Protein AF-A0A8J9X8D6-F1 (afdb_monomer)

Mean predicted aligned error: 12.42 Å

Sequence (148 aa):
DEVRVVKSGKERALETFQKHIKNLRGAMKARDYYLIQTEFDELTKAMIKAKQYLAEGVPRPLVRILVDLEDYAVERLKDKEQFKKLSARQGRALNRMKLTYKKHNKAYEVVMHAYRKNPIVSDDDEKSEPESDSAASSGSSSSSSSSS

Secondary structure (DSSP, 8-state):
--------HHHHHHHHHHHHHHHHHHHHHHT-HHHHHHHHHHHHHHHHHTHHHHHH---HHHHHHHHHHHHHHHHHHH-HHHHHHS-HHHHHHHHHHHHHHHHHGGGGHHHHHHHHH-----S-------------------------

pLDDT: mean 76.78, std 18.5, range [33.38, 93.69]

Nearest PDB structures (foldseek):
  6ybw-assembly1_y  TM=8.996E-01  e=4.606E-04  Homo sapiens
  2o8p-assembly1_A-2  TM=3.945E-01  e=9.183E+00  Cryptosporidium parvum

Radius of gyration: 22.41 Å; Cα contacts (8 Å, |Δi|>4): 74; chains: 1; bounding box: 54×88×43 Å

Solvent-accessible surface area (backbone atoms only — not comparable to full-atom values): 9122 Å² total; per-residue (Å²): 133,86,79,79,74,81,69,48,77,58,55,55,47,50,54,51,49,54,52,37,52,53,50,37,55,51,23,58,75,70,66,36,40,47,57,34,41,53,41,48,56,52,45,51,52,52,47,63,75,39,40,76,54,43,72,79,52,69,58,65,72,58,47,50,51,54,52,53,50,49,54,51,47,53,56,51,65,66,38,58,70,63,46,69,73,43,53,74,68,36,48,51,26,49,58,48,43,54,55,51,44,63,61,57,44,65,82,41,44,70,61,44,52,51,40,72,73,58,71,81,76,69,101,76,78,82,88,85,80,87,84,79,86,84,80,85,82,86,83,85,82,88,82,86,89,79,91,134

Organism: Phaeodactylum tricornutum (NCBI:txid2850)

InterPro domains:
  IPR008905 Eukaryotic translation initiation factor 3 subunit C, N-terminal domain [PF05470] (1-146)
  IPR027516 Eukaryotic translation initiation factor 3 subunit C [PTHR13937] (1-144)

Foldseek 3Di:
DPDPPPQDPLRVLVVLLVVLLVQLVVCVVVVPLLSNLVSVVVNLVSCVVCVVSCVVPNDPSNLVSLVVLQVVLVVCVVPVVVLVVDDPSNNVSSVVSNVVSVVSCVVVVVVNVVCVVPVPDDDDDDDDDDDDDDDDDDDDDDDDDDDD

Structure (mmCIF, N/CA/C/O backbone):
data_AF-A0A8J9X8D6-F1
#
_entry.id   AF-A0A8J9X8D6-F1
#
loop_
_atom_site.group_PDB
_atom_site.id
_atom_site.type_symbol
_atom_site.label_atom_id
_atom_site.label_alt_id
_atom_site.label_comp_id
_atom_site.label_asym_id
_atom_site.label_entity_id
_atom_site.label_seq_id
_atom_site.pdbx_PDB_ins_code
_atom_site.Cartn_x
_atom_site.Cartn_y
_atom_site.Cartn_z
_atom_site.occupancy
_atom_site.B_iso_or_equiv
_atom_site.auth_seq_id
_atom_site.auth_comp_id
_atom_site.auth_asym_id
_atom_site.auth_atom_id
_atom_site.pdbx_PDB_model_num
ATOM 1 N N . ASP A 1 1 ? -19.909 28.594 8.928 1.00 33.38 1 ASP A N 1
ATOM 2 C CA . ASP A 1 1 ? -19.394 27.770 10.039 1.00 33.38 1 ASP A CA 1
ATOM 3 C C . ASP A 1 1 ? -19.065 26.369 9.542 1.00 33.38 1 ASP A C 1
ATOM 5 O O . ASP A 1 1 ? -19.965 25.646 9.135 1.00 33.38 1 ASP A O 1
ATOM 9 N N . GLU A 1 2 ? -17.783 25.995 9.498 1.00 42.03 2 GLU A N 1
ATOM 10 C CA . GLU A 1 2 ? -17.376 24.618 9.191 1.00 42.03 2 GLU A CA 1
ATOM 11 C C . GLU A 1 2 ? -17.575 23.755 10.439 1.00 42.03 2 GLU A C 1
ATOM 13 O O . GLU A 1 2 ? -16.835 23.851 11.421 1.00 42.03 2 GLU A O 1
ATOM 18 N N . VAL A 1 3 ? -18.612 22.918 10.412 1.00 45.34 3 VAL A N 1
ATOM 19 C CA . VAL A 1 3 ? -18.893 21.938 11.460 1.00 45.34 3 VAL A CA 1
ATOM 20 C C . VAL A 1 3 ? -17.703 20.989 11.533 1.00 45.34 3 VAL A C 1
ATOM 22 O O . VAL A 1 3 ? -17.480 20.164 10.648 1.00 45.34 3 VAL A O 1
ATOM 25 N N . ARG A 1 4 ? -16.905 21.125 12.593 1.00 46.19 4 ARG A N 1
ATOM 26 C CA . ARG A 1 4 ? -15.771 20.252 12.890 1.00 46.19 4 ARG A CA 1
ATOM 27 C C . ARG A 1 4 ? -16.319 18.868 13.224 1.00 46.19 4 ARG A C 1
ATOM 29 O O . ARG A 1 4 ? -16.531 18.550 14.389 1.00 46.19 4 ARG A O 1
ATOM 36 N N . VAL A 1 5 ? -16.584 18.054 12.202 1.00 45.94 5 VAL A N 1
ATOM 37 C CA . VAL A 1 5 ? -16.988 16.659 12.380 1.00 45.94 5 VAL A CA 1
ATOM 38 C C . VAL A 1 5 ? -15.850 15.975 13.126 1.00 45.94 5 VAL A C 1
ATOM 40 O O . VAL A 1 5 ? -14.745 15.798 12.603 1.00 45.94 5 VAL A O 1
ATOM 43 N N . VAL A 1 6 ? -16.086 15.664 14.399 1.00 51.53 6 VAL A N 1
ATOM 44 C CA . VAL A 1 6 ? -15.122 14.971 15.249 1.00 51.53 6 VAL A CA 1
ATOM 45 C C . VAL A 1 6 ? -15.092 13.519 14.785 1.00 51.53 6 VAL A C 1
ATOM 47 O O . VAL A 1 6 ? -15.743 12.655 15.358 1.00 51.53 6 VAL A O 1
ATOM 50 N N . LYS A 1 7 ? -14.350 13.260 13.703 1.00 61.56 7 LYS A N 1
ATOM 51 C CA . LYS A 1 7 ? -14.159 11.909 13.169 1.00 61.56 7 LYS A CA 1
ATOM 52 C C . LYS A 1 7 ? -13.607 11.013 14.265 1.00 61.56 7 LYS A C 1
ATOM 54 O O . LYS A 1 7 ? -12.625 11.393 14.922 1.00 61.56 7 LYS A O 1
ATOM 59 N N . SER A 1 8 ? -14.218 9.846 14.438 1.00 75.06 8 SER A N 1
ATOM 60 C CA . SER A 1 8 ? -13.791 8.855 15.427 1.00 75.06 8 SER A CA 1
ATOM 61 C C . SER A 1 8 ? -12.366 8.365 15.128 1.00 75.06 8 SER A C 1
ATOM 63 O O . SER A 1 8 ? -11.894 8.427 13.990 1.00 75.06 8 SER A O 1
ATOM 65 N N . GLY A 1 9 ? -11.646 7.871 16.142 1.00 78.50 9 GLY A N 1
ATOM 66 C CA . GLY A 1 9 ? -10.281 7.351 15.951 1.00 78.50 9 GLY A CA 1
ATOM 67 C C . GLY A 1 9 ? -10.206 6.240 14.894 1.00 78.50 9 GLY A C 1
ATOM 68 O O . GLY A 1 9 ? -9.254 6.190 14.115 1.00 78.50 9 GLY A O 1
ATOM 69 N N . LYS A 1 10 ? -11.263 5.422 14.808 1.00 79.94 10 LYS A N 1
ATOM 70 C CA . LYS A 1 10 ? -11.445 4.383 13.789 1.00 79.94 10 LYS A CA 1
ATOM 71 C C . LYS A 1 10 ? -11.567 4.981 12.390 1.00 79.94 10 LYS A C 1
ATOM 73 O O . LYS A 1 10 ? -10.825 4.593 11.498 1.00 79.94 10 LYS A O 1
ATOM 78 N N . GLU A 1 11 ? -12.437 5.967 12.204 1.00 85.12 11 GLU A N 1
ATOM 79 C CA . GLU A 1 11 ? -12.671 6.610 10.906 1.00 85.12 11 GLU A CA 1
ATOM 80 C C . GLU A 1 11 ? -11.415 7.313 10.369 1.00 85.12 11 GLU A C 1
ATOM 82 O O . GLU A 1 11 ? -11.035 7.120 9.215 1.00 85.12 11 GLU A O 1
ATOM 87 N N . ARG A 1 12 ? -10.673 8.019 11.233 1.00 85.69 12 ARG A N 1
ATOM 88 C CA . ARG A 1 12 ? -9.378 8.621 10.860 1.00 85.69 12 ARG A CA 1
ATOM 89 C C . ARG A 1 12 ? -8.345 7.571 10.441 1.00 85.69 12 ARG A C 1
ATOM 91 O O . ARG A 1 12 ? -7.570 7.803 9.509 1.00 85.69 12 ARG A O 1
ATOM 98 N N . ALA A 1 13 ? -8.315 6.421 11.118 1.00 87.12 13 ALA A N 1
ATOM 99 C CA . ALA A 1 13 ? -7.436 5.317 10.743 1.00 87.12 13 ALA A CA 1
ATOM 100 C C . ALA A 1 13 ? -7.827 4.732 9.377 1.00 87.12 13 ALA A C 1
ATOM 102 O O . ALA A 1 13 ? -6.953 4.521 8.537 1.00 87.12 13 ALA A O 1
ATOM 103 N N . LEU A 1 14 ? -9.127 4.550 9.118 1.00 86.75 14 LEU A N 1
ATOM 104 C CA . LEU A 1 14 ? -9.638 4.065 7.833 1.00 86.75 14 LEU A CA 1
ATOM 105 C C . LEU A 1 14 ? -9.289 5.007 6.675 1.00 86.75 14 LEU A C 1
ATOM 107 O O . LEU A 1 14 ? -8.786 4.541 5.654 1.00 86.75 14 LEU A O 1
ATOM 111 N N . GLU A 1 15 ? -9.477 6.318 6.839 1.00 90.19 15 GLU A N 1
ATOM 112 C CA . GLU A 1 15 ? -9.083 7.315 5.832 1.00 90.19 15 GLU A CA 1
ATOM 113 C C . GLU A 1 15 ? -7.579 7.264 5.543 1.00 90.19 15 GLU A C 1
ATOM 115 O O . GLU A 1 15 ? -7.150 7.312 4.387 1.00 90.19 15 GLU A O 1
ATOM 120 N N . THR A 1 16 ? -6.770 7.102 6.593 1.00 90.62 16 THR A N 1
ATOM 121 C CA . THR A 1 16 ? -5.315 6.960 6.467 1.00 90.62 16 THR A CA 1
ATOM 122 C C . THR A 1 16 ? -4.956 5.706 5.670 1.00 90.62 16 THR A C 1
ATOM 124 O O . THR A 1 16 ? -4.152 5.773 4.741 1.00 90.62 16 THR A O 1
ATOM 127 N N . PHE A 1 17 ? -5.590 4.567 5.965 1.00 90.44 17 PHE A N 1
ATOM 128 C CA . PHE A 1 17 ? -5.384 3.333 5.206 1.00 90.44 17 PHE A CA 1
ATOM 129 C C . PHE A 1 17 ? -5.776 3.492 3.740 1.00 90.44 17 PHE A C 1
ATOM 131 O O . PHE A 1 17 ? -4.999 3.134 2.860 1.00 90.44 17 PHE A O 1
ATOM 138 N N . GLN A 1 18 ? -6.944 4.072 3.460 1.00 90.50 18 GLN A N 1
ATOM 139 C CA . GLN A 1 18 ? -7.404 4.304 2.092 1.00 90.50 18 GLN A CA 1
ATOM 140 C C . GLN A 1 18 ? -6.451 5.209 1.307 1.00 90.50 18 GLN A C 1
ATOM 142 O O . GLN A 1 18 ? -6.192 4.946 0.131 1.00 90.50 18 GLN A O 1
ATOM 147 N N . LYS A 1 19 ? -5.893 6.244 1.945 1.00 93.69 19 LYS A N 1
ATOM 148 C CA . LYS A 1 19 ? -4.887 7.116 1.331 1.00 93.69 19 LYS A CA 1
ATOM 149 C C . LYS A 1 19 ? -3.650 6.323 0.903 1.00 93.69 19 LYS A C 1
ATOM 151 O O . LYS A 1 19 ? -3.269 6.386 -0.264 1.00 93.69 19 LYS A O 1
ATOM 156 N N . HIS A 1 20 ? -3.075 5.527 1.803 1.00 93.12 20 HIS A N 1
ATOM 157 C CA . HIS A 1 20 ? -1.916 4.693 1.471 1.00 93.12 20 HIS A CA 1
ATOM 158 C C . HIS A 1 20 ? -2.245 3.637 0.409 1.00 93.12 20 HIS A C 1
ATOM 160 O O . HIS A 1 20 ? -1.449 3.418 -0.496 1.00 93.12 20 HIS A O 1
ATOM 166 N N . ILE A 1 21 ? -3.435 3.024 0.446 1.00 91.75 21 ILE A N 1
ATOM 167 C CA . ILE A 1 21 ? -3.885 2.073 -0.586 1.00 91.75 21 ILE A CA 1
ATOM 168 C C . ILE A 1 21 ? -3.924 2.742 -1.968 1.00 91.75 21 ILE A C 1
ATOM 170 O O . ILE A 1 21 ? -3.456 2.161 -2.949 1.00 91.75 21 ILE A O 1
ATOM 174 N N . LYS A 1 22 ? -4.448 3.971 -2.065 1.00 92.75 22 LYS A N 1
ATOM 175 C CA . LYS A 1 22 ? -4.467 4.739 -3.321 1.00 92.75 22 LYS A CA 1
ATOM 176 C C . LYS A 1 22 ? -3.048 5.037 -3.815 1.00 92.75 22 LYS A C 1
ATOM 178 O O . LYS A 1 22 ? -2.761 4.795 -4.989 1.00 92.75 22 LYS A O 1
ATOM 183 N N . ASN A 1 23 ? -2.159 5.481 -2.926 1.00 92.88 23 ASN A N 1
ATOM 184 C CA . ASN A 1 23 ? -0.757 5.746 -3.260 1.00 92.88 23 ASN A CA 1
ATOM 185 C C . ASN A 1 23 ? -0.035 4.475 -3.730 1.00 92.88 23 ASN A C 1
ATOM 187 O O . ASN A 1 23 ? 0.637 4.497 -4.760 1.00 92.88 23 ASN A O 1
ATOM 191 N N . LEU A 1 24 ? -0.242 3.349 -3.041 1.00 93.19 24 LEU A N 1
ATOM 192 C CA . LEU A 1 24 ? 0.292 2.038 -3.415 1.00 93.19 24 LEU A CA 1
ATOM 193 C C . LEU A 1 24 ? -0.176 1.618 -4.810 1.00 93.19 24 LEU A C 1
ATOM 195 O O . LEU A 1 24 ? 0.652 1.256 -5.642 1.00 93.19 24 LEU A O 1
ATOM 199 N N . ARG A 1 25 ? -1.479 1.727 -5.109 1.00 91.00 25 ARG A N 1
ATOM 200 C CA . ARG A 1 25 ? -2.018 1.426 -6.448 1.00 91.00 25 ARG A CA 1
ATOM 201 C C . ARG A 1 25 ? -1.386 2.313 -7.528 1.00 91.00 25 ARG A C 1
ATOM 203 O O . ARG A 1 25 ? -1.079 1.823 -8.614 1.00 91.00 25 ARG A O 1
ATOM 210 N N . GLY A 1 26 ? -1.162 3.597 -7.242 1.00 92.69 26 GLY A N 1
ATOM 211 C CA . GLY A 1 26 ? -0.443 4.510 -8.137 1.00 92.69 26 GLY A CA 1
ATOM 212 C C . GLY A 1 26 ? 1.010 4.080 -8.371 1.00 92.69 26 GLY A C 1
ATOM 213 O O . GLY A 1 26 ? 1.447 3.960 -9.515 1.00 92.69 26 GLY A O 1
ATOM 214 N N . ALA A 1 27 ? 1.732 3.761 -7.297 1.00 92.19 27 ALA A N 1
ATOM 215 C CA . ALA A 1 27 ? 3.121 3.313 -7.347 1.00 92.19 27 ALA A CA 1
ATOM 216 C C . ALA A 1 27 ? 3.282 1.963 -8.076 1.00 92.19 27 ALA A C 1
ATOM 218 O O . ALA A 1 27 ? 4.243 1.776 -8.824 1.00 92.19 27 ALA A O 1
ATOM 219 N N . MET A 1 28 ? 2.311 1.050 -7.937 1.00 90.19 28 MET A N 1
ATOM 220 C CA . MET A 1 28 ? 2.246 -0.203 -8.701 1.00 90.19 28 MET A CA 1
ATOM 221 C C . MET A 1 28 ? 2.110 0.056 -10.203 1.00 90.19 28 MET A C 1
ATOM 223 O O . MET A 1 28 ? 2.860 -0.528 -10.985 1.00 90.19 28 MET A O 1
ATOM 227 N N . LYS A 1 29 ? 1.221 0.972 -10.616 1.00 90.31 29 LYS A N 1
ATOM 228 C CA . LYS A 1 29 ? 1.068 1.361 -12.031 1.00 90.31 29 LYS A CA 1
ATOM 229 C C . LYS A 1 29 ? 2.347 1.984 -12.595 1.00 90.31 29 LYS A C 1
ATOM 231 O O . LYS A 1 29 ? 2.750 1.644 -13.703 1.00 90.31 29 LYS A O 1
ATOM 236 N N . ALA A 1 30 ? 3.008 2.841 -11.817 1.00 91.06 30 ALA A N 1
ATOM 237 C CA . ALA A 1 30 ? 4.278 3.467 -12.189 1.00 91.06 30 ALA A CA 1
ATOM 238 C C . ALA A 1 30 ? 5.484 2.507 -12.144 1.00 91.06 30 ALA A C 1
ATOM 240 O O . ALA A 1 30 ? 6.571 2.868 -12.589 1.00 91.06 30 ALA A O 1
ATOM 241 N N . ARG A 1 31 ? 5.313 1.290 -11.604 1.00 87.12 31 ARG A N 1
ATOM 242 C CA . ARG A 1 31 ? 6.392 0.327 -11.319 1.00 87.12 31 ARG A CA 1
ATOM 243 C C . ARG A 1 31 ? 7.509 0.912 -10.447 1.00 87.12 31 ARG A C 1
ATOM 245 O O . ARG A 1 31 ? 8.671 0.527 -10.577 1.00 87.12 31 ARG A O 1
ATOM 252 N N . ASP A 1 32 ? 7.166 1.819 -9.534 1.00 90.50 32 ASP A N 1
ATOM 253 C CA . ASP A 1 32 ? 8.130 2.377 -8.590 1.00 90.50 32 ASP A CA 1
ATOM 254 C C . ASP A 1 32 ? 8.181 1.551 -7.303 1.00 90.50 32 ASP A C 1
ATOM 256 O O . ASP A 1 32 ? 7.505 1.827 -6.314 1.00 90.50 32 ASP A O 1
ATOM 260 N N . TYR A 1 33 ? 9.030 0.527 -7.308 1.00 89.62 33 TYR A N 1
ATOM 261 C CA . TYR A 1 33 ? 9.201 -0.372 -6.166 1.00 89.62 33 TYR A CA 1
ATOM 262 C C . TYR A 1 33 ? 9.716 0.322 -4.908 1.00 89.62 33 TYR A C 1
ATOM 264 O O . TYR A 1 33 ? 9.424 -0.129 -3.803 1.00 89.62 33 TYR A O 1
ATOM 272 N N . TYR A 1 34 ? 10.477 1.411 -5.053 1.00 90.94 34 TYR A N 1
ATOM 273 C CA . TYR A 1 34 ? 10.927 2.161 -3.889 1.00 90.94 34 TYR A CA 1
ATOM 274 C C . TYR A 1 34 ? 9.735 2.836 -3.214 1.00 90.94 34 TYR A C 1
ATOM 276 O O . TYR A 1 34 ? 9.573 2.696 -2.004 1.00 90.94 34 TYR A O 1
ATOM 284 N N . LEU A 1 35 ? 8.886 3.503 -4.001 1.00 92.00 35 LEU A N 1
ATOM 285 C CA . LEU A 1 35 ? 7.702 4.179 -3.481 1.00 92.00 35 LEU A CA 1
ATOM 286 C C . LEU A 1 35 ? 6.690 3.187 -2.891 1.00 92.00 35 LEU A C 1
ATOM 288 O O . LEU A 1 35 ? 6.147 3.434 -1.816 1.00 92.00 35 LEU A O 1
ATOM 292 N N . ILE A 1 36 ? 6.489 2.030 -3.538 1.00 92.69 36 ILE A N 1
ATOM 293 C CA . ILE A 1 36 ? 5.645 0.957 -2.986 1.00 92.69 36 ILE A CA 1
ATOM 294 C C . ILE A 1 36 ? 6.165 0.537 -1.607 1.00 92.69 36 ILE A C 1
ATOM 296 O O . ILE A 1 36 ? 5.392 0.401 -0.660 1.00 92.69 36 ILE A O 1
ATOM 300 N N . GLN A 1 37 ? 7.478 0.346 -1.472 1.00 91.00 37 GLN A N 1
ATOM 301 C CA . GLN A 1 37 ? 8.073 -0.059 -0.206 1.00 91.00 37 GLN A CA 1
ATOM 302 C C . GLN A 1 37 ? 7.920 1.021 0.878 1.00 91.00 37 GLN A C 1
ATOM 304 O O . GLN A 1 37 ? 7.610 0.687 2.019 1.00 91.00 37 GLN A O 1
ATOM 309 N N . THR A 1 38 ? 8.127 2.300 0.551 1.00 92.56 38 THR A N 1
ATOM 310 C CA . THR A 1 38 ? 7.984 3.392 1.529 1.00 92.56 38 THR A CA 1
ATOM 311 C C . THR A 1 38 ? 6.541 3.567 1.983 1.00 92.56 38 THR A C 1
ATOM 313 O O . THR A 1 38 ? 6.293 3.632 3.184 1.00 92.56 38 THR A O 1
ATOM 316 N N . GLU A 1 39 ? 5.587 3.560 1.050 1.00 93.44 39 GLU A N 1
ATOM 317 C CA . GLU A 1 39 ? 4.156 3.650 1.365 1.00 93.44 39 GLU A CA 1
ATOM 318 C C . GLU A 1 39 ? 3.691 2.449 2.192 1.00 93.44 39 GLU A C 1
ATOM 320 O O . GLU A 1 39 ? 2.896 2.592 3.118 1.00 93.44 39 GLU A O 1
ATOM 325 N N . PHE A 1 40 ? 4.229 1.259 1.920 1.00 91.88 40 PHE A N 1
ATOM 326 C CA . PHE A 1 40 ? 3.935 0.081 2.725 1.00 91.88 40 PHE A CA 1
ATOM 327 C C . PHE A 1 40 ? 4.501 0.175 4.148 1.00 91.88 40 PHE A C 1
ATOM 329 O O . PHE A 1 40 ? 3.828 -0.217 5.103 1.00 91.88 40 PHE A O 1
ATOM 336 N N . ASP A 1 41 ? 5.721 0.693 4.315 1.00 92.00 41 ASP A N 1
ATOM 337 C CA . ASP A 1 41 ? 6.320 0.904 5.637 1.00 92.00 41 ASP A CA 1
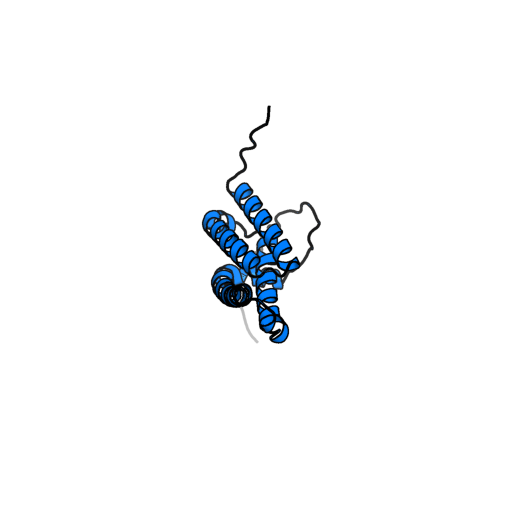ATOM 338 C C . ASP A 1 41 ? 5.481 1.916 6.456 1.00 92.00 41 ASP A C 1
ATOM 340 O O . ASP A 1 41 ? 5.297 1.741 7.665 1.00 92.00 41 ASP A O 1
ATOM 344 N N . GLU A 1 42 ? 4.922 2.949 5.815 1.00 93.25 42 GLU A N 1
ATOM 345 C CA . GLU A 1 42 ? 3.993 3.901 6.443 1.00 93.25 42 GLU A CA 1
ATOM 346 C C . GLU A 1 42 ? 2.637 3.274 6.778 1.00 93.25 42 GLU A C 1
ATOM 348 O O . GLU A 1 42 ? 2.175 3.394 7.919 1.00 93.25 42 GLU A O 1
ATOM 353 N N . LEU A 1 43 ? 2.047 2.529 5.839 1.00 91.75 43 LEU A N 1
ATOM 354 C CA . LEU A 1 43 ? 0.808 1.784 6.053 1.00 91.75 43 LEU A CA 1
ATOM 355 C C . LEU A 1 43 ? 0.945 0.821 7.236 1.00 91.75 43 LEU A C 1
ATOM 357 O O . LEU A 1 43 ? 0.095 0.801 8.123 1.00 91.75 43 LEU A O 1
ATOM 361 N N . THR A 1 44 ? 2.051 0.081 7.306 1.00 90.00 44 THR A N 1
ATOM 362 C CA . THR A 1 44 ? 2.337 -0.860 8.396 1.00 90.00 44 THR A CA 1
ATOM 363 C C . THR A 1 44 ? 2.403 -0.145 9.747 1.00 90.00 44 THR A C 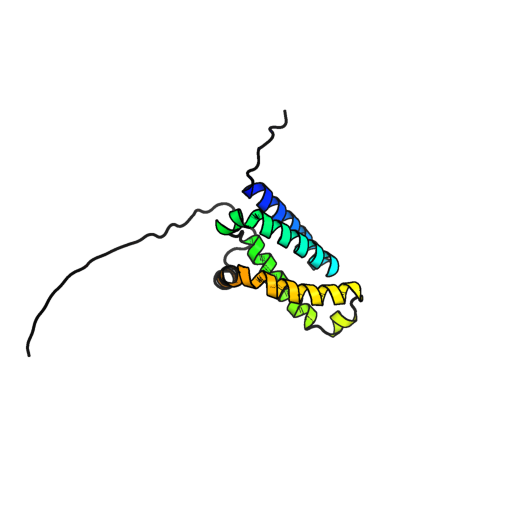1
ATOM 365 O O . THR A 1 44 ? 1.826 -0.608 10.732 1.00 90.00 44 THR A O 1
ATOM 368 N N . LYS A 1 45 ? 3.052 1.025 9.817 1.00 91.25 45 LYS A N 1
ATOM 369 C CA . LYS A 1 45 ? 3.084 1.843 11.043 1.00 91.25 45 LYS A CA 1
ATOM 370 C C . LYS A 1 45 ? 1.690 2.324 11.438 1.00 91.25 45 LYS A C 1
ATOM 372 O O . LYS A 1 45 ? 1.358 2.296 12.624 1.00 91.25 45 LYS A O 1
ATOM 377 N N . ALA A 1 46 ? 0.881 2.761 10.474 1.00 90.69 46 ALA A N 1
ATOM 378 C CA . ALA A 1 46 ? -0.501 3.156 10.724 1.00 90.69 46 ALA A CA 1
ATOM 379 C C . ALA A 1 46 ? -1.325 1.969 11.251 1.00 90.69 46 ALA A C 1
ATOM 381 O O . ALA A 1 46 ? -2.055 2.122 12.227 1.00 90.69 46 ALA A O 1
ATOM 382 N N . MET A 1 47 ? -1.148 0.775 10.676 1.00 89.19 47 MET A N 1
ATOM 383 C CA . MET A 1 47 ? -1.828 -0.450 11.108 1.00 89.19 47 MET A CA 1
ATOM 384 C C . MET A 1 47 ? -1.453 -0.839 12.538 1.00 89.19 47 MET A C 1
ATOM 386 O O . MET A 1 47 ? -2.330 -1.166 13.330 1.00 89.19 47 MET A O 1
ATOM 390 N N . ILE A 1 48 ? -0.173 -0.737 12.910 1.00 89.62 48 ILE A N 1
ATOM 391 C CA . ILE A 1 48 ? 0.280 -1.007 14.283 1.00 89.62 48 ILE A CA 1
ATOM 392 C C . ILE A 1 48 ? -0.361 -0.025 15.273 1.00 89.62 48 ILE A C 1
ATOM 394 O O . ILE A 1 48 ? -0.839 -0.444 16.326 1.00 89.62 48 ILE A O 1
ATOM 398 N N . LYS A 1 49 ? -0.421 1.270 14.936 1.00 89.19 49 LYS A N 1
ATOM 399 C CA . LYS A 1 49 ? -1.069 2.289 15.783 1.00 89.19 49 LYS A CA 1
ATOM 400 C C . LYS A 1 49 ? -2.573 2.058 15.927 1.00 89.19 49 LYS A C 1
ATOM 402 O O . LYS A 1 49 ? -3.132 2.267 16.996 1.00 89.19 49 LYS A O 1
ATOM 407 N N . ALA A 1 50 ? -3.219 1.612 14.857 1.00 88.19 50 ALA A N 1
ATOM 408 C CA . ALA A 1 50 ? -4.648 1.336 14.805 1.00 88.19 50 ALA A CA 1
ATOM 409 C C . ALA A 1 50 ? -4.987 -0.140 15.085 1.00 88.19 50 ALA A C 1
ATOM 411 O O . ALA A 1 50 ? -6.096 -0.578 14.786 1.00 88.19 50 ALA A O 1
ATOM 412 N N . LYS A 1 51 ? -4.067 -0.909 15.688 1.00 86.19 51 LYS A N 1
ATOM 413 C CA . LYS A 1 51 ? -4.242 -2.346 15.951 1.00 86.19 51 LYS A CA 1
ATOM 414 C C . LYS A 1 51 ? -5.505 -2.648 16.760 1.00 86.19 51 LYS A C 1
ATOM 416 O O . LYS A 1 51 ? -6.177 -3.629 16.467 1.00 86.19 51 LYS A O 1
ATOM 421 N N . GLN A 1 52 ? -5.848 -1.792 17.725 1.00 85.94 52 GLN A N 1
ATOM 422 C CA . GLN A 1 52 ? -7.088 -1.910 18.503 1.00 85.94 52 GLN A CA 1
ATOM 423 C C . GLN A 1 52 ? -8.340 -1.897 17.611 1.00 85.94 52 GLN A C 1
ATOM 425 O O . GLN A 1 52 ? -9.228 -2.718 17.784 1.00 85.94 52 GLN A O 1
ATOM 430 N N . TYR A 1 53 ? -8.358 -1.044 16.584 1.00 84.81 53 TYR A N 1
ATOM 431 C CA . TYR A 1 53 ? -9.475 -0.938 15.647 1.00 84.81 53 TYR A CA 1
ATOM 432 C C . TYR A 1 53 ? -9.470 -2.069 14.613 1.00 84.81 53 TYR A C 1
ATOM 434 O O . TYR A 1 53 ? -10.527 -2.508 14.176 1.00 84.81 53 TYR A O 1
ATOM 442 N N . LEU A 1 54 ? -8.286 -2.560 14.232 1.00 82.56 54 LEU A N 1
ATOM 443 C CA . LEU A 1 54 ? -8.145 -3.721 13.348 1.00 82.56 54 LEU A CA 1
ATOM 444 C C . LEU A 1 54 ? -8.567 -5.031 14.028 1.00 82.56 54 LEU A C 1
ATOM 446 O O . LEU A 1 54 ? -8.992 -5.950 13.336 1.00 82.56 54 LEU A O 1
ATOM 450 N N . ALA A 1 55 ? -8.465 -5.114 15.359 1.00 80.50 55 ALA A N 1
ATOM 451 C CA . ALA A 1 55 ? -8.924 -6.267 16.130 1.00 80.50 55 ALA A CA 1
ATOM 452 C C . ALA A 1 55 ? -10.457 -6.396 16.139 1.00 80.50 55 ALA A C 1
ATOM 454 O O . ALA A 1 55 ? -10.966 -7.511 16.151 1.00 80.50 55 ALA A O 1
ATOM 455 N N . GLU A 1 56 ? -11.185 -5.276 16.078 1.00 81.31 56 GLU A N 1
ATOM 456 C CA . GLU A 1 56 ? -12.646 -5.269 15.897 1.00 81.31 56 GLU A CA 1
ATOM 457 C C . GLU A 1 56 ? -13.063 -5.699 14.482 1.00 81.31 56 GLU A C 1
ATOM 459 O O . GLU A 1 56 ? -14.179 -6.165 14.272 1.00 81.31 56 GLU A O 1
ATOM 464 N N . GLY A 1 57 ? -12.184 -5.508 13.496 1.00 78.94 57 GLY A N 1
ATOM 465 C CA . GLY A 1 57 ? -12.436 -5.879 12.110 1.00 78.94 57 GLY A CA 1
ATOM 466 C C . GLY A 1 57 ? -11.418 -5.262 11.158 1.00 78.94 57 GLY A C 1
ATOM 467 O O . GLY A 1 57 ? -11.247 -4.043 11.100 1.00 78.94 57 GLY A O 1
ATOM 468 N N . VAL A 1 58 ? -10.755 -6.108 10.369 1.00 81.31 58 VAL A N 1
ATOM 469 C CA . VAL A 1 58 ? -9.799 -5.657 9.353 1.00 81.31 58 VAL A CA 1
ATOM 470 C C . VAL A 1 58 ? -10.564 -5.231 8.094 1.00 81.31 58 VAL A C 1
ATOM 472 O O . VAL A 1 58 ? -11.294 -6.045 7.525 1.00 81.31 58 VAL A O 1
ATOM 475 N N . PRO A 1 59 ? -10.392 -3.990 7.604 1.00 83.94 59 PRO A N 1
ATOM 476 C CA . PRO A 1 59 ? -11.074 -3.533 6.399 1.00 83.94 59 PRO A CA 1
ATOM 477 C C . PRO A 1 59 ? -10.721 -4.397 5.187 1.00 83.94 59 PRO A C 1
ATOM 479 O O . PRO A 1 59 ? -9.548 -4.581 4.864 1.00 83.94 59 PRO A O 1
ATOM 482 N N . ARG A 1 60 ? -11.731 -4.857 4.445 1.00 82.19 60 ARG A N 1
ATOM 483 C CA . ARG A 1 60 ? -11.551 -5.639 3.208 1.00 82.19 60 ARG A CA 1
ATOM 484 C C . ARG A 1 60 ? -10.572 -5.019 2.192 1.00 82.19 60 ARG A C 1
ATOM 486 O O . ARG A 1 60 ? -9.720 -5.764 1.707 1.00 82.19 60 ARG A O 1
ATOM 493 N N . PRO A 1 61 ? -10.595 -3.701 1.882 1.00 84.12 61 PRO A N 1
ATOM 494 C CA . PRO A 1 61 ? -9.643 -3.128 0.921 1.00 84.12 61 PRO A CA 1
ATOM 495 C C . PRO A 1 61 ? -8.186 -3.202 1.399 1.00 84.12 61 PRO A C 1
ATOM 497 O O . PRO A 1 61 ? -7.276 -3.265 0.574 1.00 84.12 61 PRO A O 1
ATOM 500 N N . LEU A 1 62 ? -7.962 -3.245 2.717 1.00 86.81 62 LEU A N 1
ATOM 501 C CA . LEU A 1 62 ? -6.644 -3.469 3.303 1.00 86.81 62 LEU A CA 1
ATOM 502 C C . LEU A 1 62 ? -6.179 -4.906 3.037 1.00 86.81 62 LEU A C 1
ATOM 504 O O . LEU A 1 62 ? -5.080 -5.120 2.544 1.00 86.81 62 LEU A O 1
ATOM 508 N N . VAL A 1 63 ? -7.034 -5.895 3.309 1.00 87.88 63 VAL A N 1
ATOM 509 C CA . VAL A 1 63 ? -6.714 -7.311 3.063 1.00 87.88 63 VAL A CA 1
ATOM 510 C C . VAL A 1 63 ? -6.415 -7.546 1.583 1.00 87.88 63 VAL A C 1
ATOM 512 O O . VAL A 1 63 ? -5.429 -8.200 1.255 1.00 87.88 63 VAL A O 1
ATOM 515 N N . ARG A 1 64 ? -7.209 -6.940 0.693 1.00 87.00 64 ARG A N 1
ATOM 516 C CA . ARG A 1 64 ? -7.001 -7.010 -0.755 1.00 87.00 64 ARG A CA 1
ATOM 517 C C . ARG A 1 64 ? -5.625 -6.486 -1.166 1.00 87.00 64 ARG A C 1
ATOM 519 O O . ARG A 1 64 ? -4.889 -7.213 -1.822 1.00 87.00 64 ARG A O 1
ATOM 526 N N . ILE A 1 65 ? -5.239 -5.276 -0.738 1.00 89.44 65 ILE A N 1
ATOM 527 C CA . ILE A 1 65 ? -3.927 -4.724 -1.119 1.00 89.44 65 ILE A CA 1
ATOM 528 C C . ILE A 1 65 ? -2.768 -5.563 -0.562 1.00 89.44 65 ILE A C 1
ATOM 530 O O . ILE A 1 65 ? -1.732 -5.664 -1.209 1.00 89.44 65 ILE A O 1
ATOM 534 N N . LEU A 1 66 ? -2.927 -6.183 0.615 1.00 88.69 66 LEU A N 1
ATOM 535 C CA . LEU A 1 66 ? -1.894 -7.038 1.207 1.00 88.69 66 LEU A CA 1
ATOM 536 C C . LEU A 1 66 ? -1.647 -8.296 0.365 1.00 88.69 66 LEU A C 1
ATOM 538 O O . LEU A 1 66 ? -0.490 -8.659 0.155 1.00 88.69 66 LEU A O 1
ATOM 542 N N . VAL A 1 67 ? -2.717 -8.928 -0.128 1.00 88.50 67 VAL A N 1
ATOM 543 C CA . VAL A 1 67 ? -2.628 -10.085 -1.033 1.00 88.50 67 VAL A CA 1
ATOM 544 C C . VAL A 1 67 ? -2.036 -9.658 -2.379 1.00 88.50 67 VAL A C 1
ATOM 546 O O . VAL A 1 67 ? -1.051 -10.245 -2.823 1.00 88.50 67 VAL A O 1
ATOM 549 N N . ASP A 1 68 ? -2.568 -8.588 -2.979 1.00 88.38 68 ASP A N 1
ATOM 550 C CA . ASP A 1 68 ? -2.124 -8.087 -4.285 1.00 88.38 68 ASP A CA 1
ATOM 551 C C . ASP A 1 68 ? -0.627 -7.722 -4.279 1.00 88.38 68 ASP A C 1
ATOM 553 O O . ASP A 1 68 ? 0.097 -8.020 -5.228 1.00 88.38 68 ASP A O 1
ATOM 557 N N . LEU A 1 69 ? -0.132 -7.091 -3.207 1.00 89.00 69 LEU A N 1
ATOM 558 C CA . LEU A 1 69 ? 1.281 -6.723 -3.072 1.00 89.00 69 LEU A CA 1
ATOM 559 C C . LEU A 1 69 ? 2.201 -7.934 -2.892 1.00 89.00 69 LEU A C 1
ATOM 561 O O . LEU A 1 69 ? 3.317 -7.927 -3.419 1.00 89.00 69 LEU A O 1
ATOM 565 N N . GLU A 1 70 ? 1.762 -8.950 -2.146 1.00 87.94 70 GLU A N 1
ATOM 566 C CA . GLU A 1 70 ? 2.532 -10.180 -1.954 1.00 87.94 70 GLU A CA 1
ATOM 567 C C . GLU A 1 70 ? 2.723 -10.913 -3.281 1.00 87.94 70 GLU A C 1
ATOM 569 O O . GLU A 1 70 ? 3.862 -11.205 -3.667 1.00 87.94 70 GLU A O 1
ATOM 574 N N . ASP A 1 71 ? 1.629 -11.130 -4.008 1.00 88.25 71 ASP A N 1
ATOM 575 C CA . ASP A 1 71 ? 1.656 -11.818 -5.294 1.00 88.25 71 ASP A CA 1
ATOM 576 C C . ASP A 1 71 ? 2.443 -10.989 -6.328 1.00 88.25 71 ASP A C 1
ATOM 578 O O . ASP A 1 71 ? 3.356 -11.513 -6.976 1.00 88.25 71 ASP A O 1
ATOM 582 N N . TYR A 1 72 ? 2.231 -9.666 -6.379 1.00 88.75 72 TYR A N 1
ATOM 583 C CA . TYR A 1 72 ? 2.979 -8.766 -7.263 1.00 88.75 72 TYR A CA 1
ATOM 584 C C . TYR A 1 72 ? 4.493 -8.798 -7.005 1.00 88.75 72 TYR A C 1
ATOM 586 O O . TYR A 1 72 ? 5.284 -8.892 -7.946 1.00 88.75 72 TYR A O 1
ATOM 594 N N . ALA A 1 73 ? 4.937 -8.742 -5.745 1.00 88.31 73 ALA A N 1
ATOM 595 C CA . ALA A 1 73 ? 6.364 -8.785 -5.425 1.00 88.31 73 ALA A CA 1
ATOM 596 C C . ALA A 1 73 ? 7.000 -10.128 -5.820 1.00 88.31 73 ALA A C 1
ATOM 598 O O . ALA A 1 73 ? 8.126 -10.158 -6.325 1.00 88.31 73 ALA A O 1
ATOM 599 N N . VAL A 1 74 ? 6.287 -11.240 -5.614 1.00 88.25 74 VAL A N 1
ATOM 600 C CA . VAL A 1 74 ? 6.758 -12.581 -5.982 1.00 88.25 74 VAL A CA 1
ATOM 601 C C . VAL A 1 74 ? 6.852 -12.737 -7.498 1.00 88.25 74 VAL A C 1
ATOM 603 O O . VAL A 1 74 ? 7.872 -13.222 -7.988 1.00 88.25 74 VAL A O 1
ATOM 606 N N . GLU A 1 75 ? 5.840 -12.306 -8.249 1.00 89.44 75 GLU A N 1
ATOM 607 C CA . GLU A 1 75 ? 5.853 -12.323 -9.716 1.00 89.44 75 GLU A CA 1
ATOM 608 C C . GLU A 1 75 ? 7.006 -11.496 -10.287 1.00 89.44 75 GLU A C 1
ATOM 610 O O . GLU A 1 75 ? 7.762 -11.977 -11.132 1.00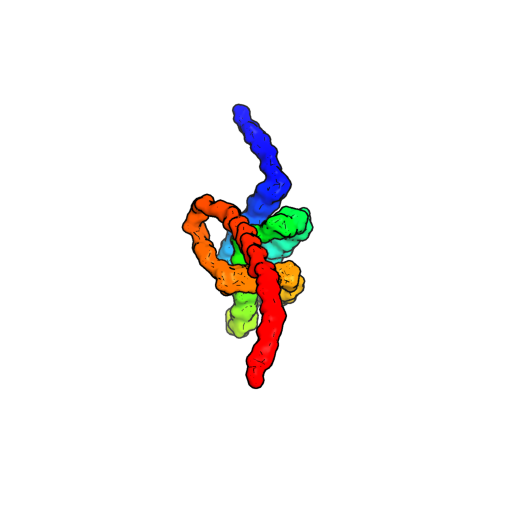 89.44 75 GLU A O 1
ATOM 615 N N . ARG A 1 76 ? 7.209 -10.275 -9.779 1.00 87.50 76 ARG A N 1
ATOM 616 C CA . ARG A 1 76 ? 8.279 -9.390 -10.265 1.00 87.50 76 ARG A CA 1
ATOM 617 C C . ARG A 1 76 ? 9.674 -9.909 -9.936 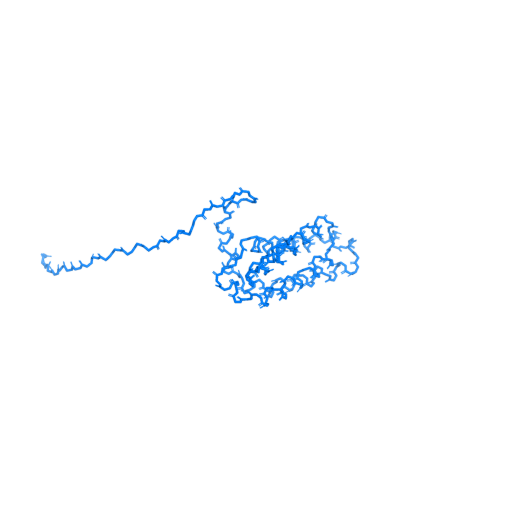1.00 87.50 76 ARG A C 1
ATOM 619 O O . ARG A 1 76 ? 10.597 -9.678 -10.707 1.00 87.50 76 ARG A O 1
ATOM 626 N N . LEU A 1 77 ? 9.838 -10.635 -8.830 1.00 86.12 77 LEU A N 1
ATOM 627 C CA . LEU A 1 77 ? 11.104 -11.295 -8.494 1.00 86.12 77 LEU A CA 1
ATOM 628 C C . LEU A 1 77 ? 11.365 -12.567 -9.317 1.00 86.12 77 LEU A C 1
ATOM 630 O O . LEU A 1 77 ? 12.525 -12.950 -9.474 1.00 86.12 77 LEU A O 1
ATOM 634 N N . LYS A 1 78 ? 10.323 -13.232 -9.833 1.00 88.50 78 LYS A N 1
ATOM 635 C CA . LYS A 1 78 ? 10.472 -14.364 -10.766 1.00 88.50 78 LYS A CA 1
ATOM 636 C C . LYS A 1 78 ? 10.952 -13.898 -12.140 1.00 88.50 78 LYS A C 1
ATOM 638 O O . LYS A 1 78 ? 11.716 -14.610 -12.789 1.00 88.50 78 LYS A O 1
ATOM 643 N N . ASP A 1 79 ? 10.547 -12.701 -12.551 1.00 88.75 79 ASP A N 1
ATOM 644 C CA . ASP A 1 79 ? 10.940 -12.086 -13.816 1.00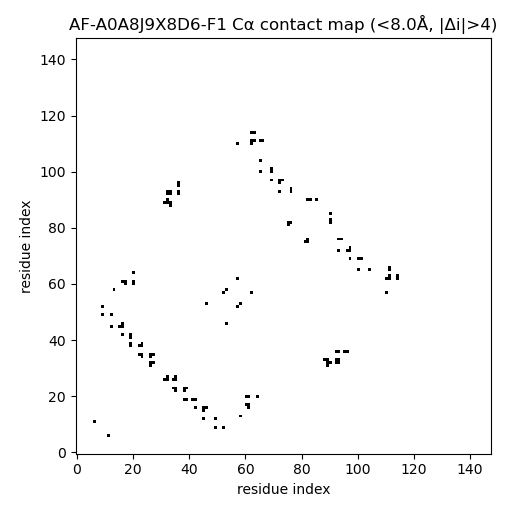 88.75 79 ASP A CA 1
ATOM 645 C C . ASP A 1 79 ? 12.377 -11.530 -13.754 1.00 88.75 79 ASP A C 1
ATOM 647 O O . ASP A 1 79 ? 12.635 -10.335 -13.574 1.00 88.75 79 ASP A O 1
ATOM 651 N N . LYS A 1 80 ? 13.349 -12.442 -13.868 1.00 86.88 80 LYS A N 1
ATOM 652 C CA . LYS A 1 80 ? 14.786 -12.135 -13.773 1.00 86.88 80 LYS A CA 1
ATOM 653 C C . LYS A 1 80 ? 15.254 -11.144 -14.839 1.00 86.88 80 LYS A C 1
ATOM 655 O O . LYS A 1 80 ? 16.229 -10.429 -14.607 1.00 86.88 80 LYS A O 1
ATOM 660 N N . GLU A 1 81 ? 14.604 -11.108 -15.998 1.00 87.12 81 GLU A N 1
ATOM 661 C CA . GLU A 1 81 ? 14.952 -10.193 -17.084 1.00 87.12 81 GLU A CA 1
ATOM 662 C C . GLU A 1 81 ? 14.563 -8.759 -16.745 1.00 87.12 81 GLU A C 1
ATOM 664 O O . GLU A 1 81 ? 15.384 -7.850 -16.869 1.00 87.12 81 GLU A O 1
ATOM 669 N N . GLN A 1 82 ? 13.335 -8.557 -16.261 1.00 83.12 82 GLN A N 1
ATOM 670 C CA . GLN A 1 82 ? 12.890 -7.248 -15.792 1.00 83.12 82 GLN A CA 1
ATOM 671 C C . GLN A 1 82 ? 13.668 -6.818 -14.553 1.00 83.12 82 GLN A C 1
ATOM 673 O O . GLN A 1 82 ? 14.082 -5.667 -14.481 1.00 83.12 82 GLN A O 1
ATOM 678 N N . PHE A 1 83 ? 13.946 -7.738 -13.624 1.00 83.69 83 PHE A N 1
ATOM 679 C CA . PHE A 1 83 ? 14.717 -7.447 -12.416 1.00 83.69 83 PHE A CA 1
ATOM 680 C C . PHE A 1 83 ? 16.111 -6.880 -12.725 1.00 83.69 83 PHE A C 1
ATOM 682 O O . PHE A 1 83 ? 16.544 -5.928 -12.079 1.00 83.69 83 PHE A O 1
ATOM 689 N N . LYS A 1 84 ? 16.800 -7.409 -13.746 1.00 85.00 84 LYS A N 1
ATOM 690 C CA . LYS A 1 84 ? 18.112 -6.900 -14.186 1.00 85.00 84 LYS A CA 1
ATOM 691 C C . LYS A 1 84 ? 18.050 -5.500 -14.807 1.00 85.00 84 LYS A C 1
ATOM 693 O O . LYS A 1 84 ? 19.054 -4.798 -14.784 1.00 85.00 84 LYS A O 1
ATOM 698 N N . LYS A 1 85 ? 16.897 -5.096 -15.353 1.00 87.50 85 LYS A N 1
ATOM 699 C CA . LYS A 1 85 ? 16.677 -3.751 -15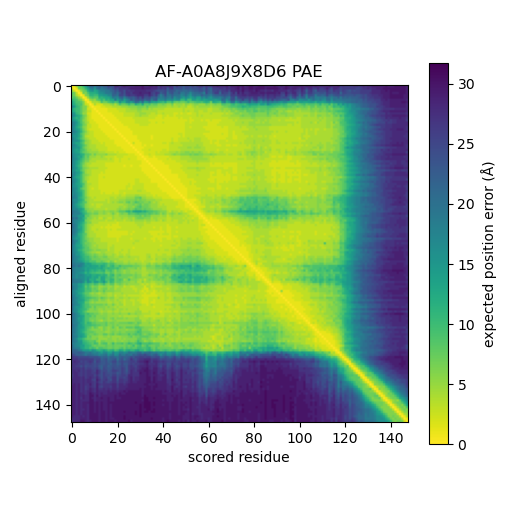.919 1.00 87.50 85 LYS A CA 1
ATOM 700 C C . LYS A 1 85 ? 16.398 -2.698 -14.844 1.00 87.50 85 LYS A C 1
ATOM 702 O O . LYS A 1 85 ? 16.386 -1.508 -15.145 1.00 87.50 85 LYS A O 1
ATOM 707 N N . LEU A 1 86 ? 16.154 -3.117 -13.603 1.00 84.12 86 LEU A N 1
ATOM 708 C CA . LEU A 1 86 ? 15.874 -2.203 -12.502 1.00 84.12 86 LEU A CA 1
ATOM 709 C C . LEU A 1 86 ? 17.145 -1.512 -12.020 1.00 84.12 86 LEU A C 1
ATOM 711 O O . LEU A 1 86 ? 18.228 -2.093 -11.980 1.00 84.12 86 LEU A O 1
ATOM 715 N N . SER A 1 87 ? 16.988 -0.274 -11.553 1.00 90.12 87 SER A N 1
ATOM 716 C CA . SER A 1 87 ? 18.067 0.409 -10.840 1.00 90.12 87 SER A CA 1
ATOM 717 C C . SER A 1 87 ? 18.415 -0.325 -9.540 1.00 90.12 87 SER A C 1
ATOM 719 O O . SER A 1 87 ? 17.568 -0.979 -8.925 1.00 90.12 87 SER A O 1
ATOM 721 N N . ALA A 1 88 ? 19.645 -0.152 -9.047 1.00 88.25 88 ALA A N 1
ATOM 722 C CA . ALA A 1 88 ? 20.077 -0.745 -7.778 1.00 88.25 88 ALA A CA 1
ATOM 723 C C . ALA A 1 88 ? 19.143 -0.386 -6.603 1.00 88.25 88 ALA A C 1
ATOM 725 O O . ALA A 1 88 ? 18.884 -1.221 -5.734 1.00 88.25 88 ALA A O 1
ATOM 726 N N . ARG A 1 89 ? 18.592 0.837 -6.595 1.00 89.12 89 ARG A N 1
ATOM 727 C CA . ARG A 1 89 ? 17.603 1.293 -5.603 1.00 89.12 89 ARG A CA 1
ATOM 728 C C . ARG A 1 89 ? 16.320 0.463 -5.667 1.00 89.12 89 ARG A C 1
ATOM 730 O O . ARG A 1 89 ? 15.839 0.011 -4.633 1.00 89.12 89 ARG A O 1
ATOM 737 N N . GLN A 1 90 ? 15.800 0.229 -6.868 1.00 89.25 90 GLN A N 1
ATOM 738 C CA . GLN A 1 90 ? 14.578 -0.546 -7.083 1.00 89.25 90 GLN A CA 1
ATOM 739 C C . GLN A 1 90 ? 14.772 -2.047 -6.831 1.00 89.25 90 GLN A C 1
ATOM 741 O O . GLN A 1 90 ? 13.939 -2.669 -6.174 1.00 89.25 90 GLN A O 1
ATOM 746 N N . GLY A 1 91 ? 15.897 -2.623 -7.263 1.00 89.62 91 GLY A N 1
ATOM 747 C CA . GLY A 1 91 ? 16.221 -4.027 -6.995 1.00 89.62 91 GLY A CA 1
ATOM 748 C C . GLY A 1 91 ? 16.364 -4.323 -5.497 1.00 89.62 91 GLY A C 1
ATOM 749 O O . GLY A 1 91 ? 15.865 -5.340 -5.007 1.00 89.62 91 GLY A O 1
ATOM 750 N N . ARG A 1 92 ? 16.986 -3.413 -4.730 1.00 90.00 92 ARG A N 1
ATOM 751 C CA . ARG A 1 92 ? 17.036 -3.507 -3.259 1.00 90.00 92 ARG A CA 1
ATOM 752 C C . ARG A 1 92 ? 15.643 -3.402 -2.641 1.00 90.00 92 ARG A C 1
ATOM 754 O O . ARG A 1 92 ? 15.336 -4.177 -1.735 1.00 90.00 92 ARG A O 1
ATOM 761 N N . ALA A 1 93 ? 14.806 -2.498 -3.151 1.00 90.81 93 ALA A N 1
ATOM 762 C CA . ALA A 1 93 ? 13.447 -2.323 -2.655 1.00 90.81 93 ALA A CA 1
ATOM 763 C C . ALA A 1 93 ? 12.600 -3.592 -2.827 1.00 90.81 93 ALA A C 1
ATOM 765 O O . ALA A 1 93 ? 12.026 -4.064 -1.853 1.00 90.81 93 ALA A O 1
AT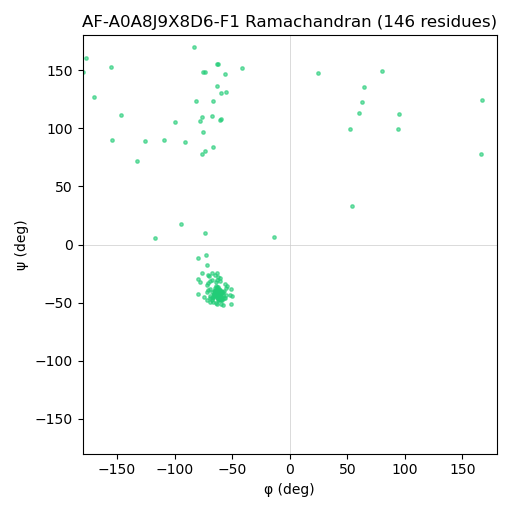OM 766 N N . LEU A 1 94 ? 12.623 -4.229 -4.003 1.00 87.62 94 LEU A N 1
ATOM 767 C CA . LEU A 1 94 ? 11.908 -5.492 -4.244 1.00 87.62 94 LEU A CA 1
ATOM 768 C C . LEU A 1 94 ? 12.327 -6.623 -3.296 1.00 87.62 94 LEU A C 1
ATOM 770 O O . LEU A 1 94 ? 11.481 -7.346 -2.766 1.00 87.62 94 LEU A O 1
ATOM 774 N N . ASN A 1 95 ? 13.631 -6.774 -3.050 1.00 89.25 95 ASN A N 1
ATOM 775 C CA . ASN A 1 95 ? 14.123 -7.784 -2.111 1.00 89.25 95 ASN A CA 1
ATOM 776 C C . ASN A 1 95 ? 13.640 -7.511 -0.682 1.00 89.25 95 ASN A C 1
ATOM 778 O O . ASN A 1 95 ? 13.227 -8.435 0.024 1.00 89.25 95 ASN A O 1
ATOM 782 N N . ARG A 1 96 ? 13.653 -6.239 -0.265 1.00 89.62 96 ARG A N 1
ATOM 783 C CA . ARG A 1 96 ? 13.138 -5.829 1.041 1.00 89.62 96 ARG A CA 1
ATOM 784 C C . ARG A 1 96 ? 11.631 -6.049 1.143 1.00 89.62 96 ARG A C 1
ATOM 786 O O . ARG A 1 96 ? 11.203 -6.638 2.128 1.00 89.62 96 ARG A O 1
ATOM 793 N N . MET A 1 97 ? 10.857 -5.666 0.126 1.00 89.81 97 MET A N 1
ATOM 794 C CA . MET A 1 97 ? 9.405 -5.878 0.061 1.00 89.81 97 MET A CA 1
ATOM 795 C C . MET A 1 97 ? 9.049 -7.341 0.336 1.00 89.81 97 MET A C 1
ATOM 797 O O . MET A 1 97 ? 8.294 -7.611 1.264 1.00 89.81 97 MET A O 1
ATOM 801 N N . LYS A 1 98 ? 9.676 -8.298 -0.362 1.00 88.12 98 LYS A N 1
ATOM 802 C CA . LYS A 1 98 ? 9.438 -9.737 -0.138 1.00 88.12 98 LYS A CA 1
ATOM 803 C C . LYS A 1 98 ? 9.666 -10.162 1.316 1.00 88.12 98 LYS A C 1
ATOM 805 O O . LYS A 1 98 ? 8.890 -10.947 1.860 1.00 88.12 98 LYS A O 1
ATOM 810 N N . LEU A 1 99 ? 10.736 -9.678 1.949 1.00 88.94 99 LEU A N 1
ATOM 811 C CA . LEU A 1 99 ? 11.036 -10.021 3.338 1.00 88.94 99 LEU A CA 1
ATOM 812 C C . LEU A 1 99 ? 10.027 -9.390 4.305 1.00 88.94 99 LEU A C 1
ATOM 814 O O . LEU A 1 99 ? 9.566 -10.063 5.228 1.00 88.94 99 LEU A O 1
ATOM 818 N N . THR A 1 100 ? 9.695 -8.114 4.101 1.00 87.81 100 THR A N 1
ATOM 819 C CA . THR A 1 100 ? 8.760 -7.377 4.955 1.00 87.81 100 THR A CA 1
ATOM 820 C C . THR A 1 100 ? 7.351 -7.951 4.841 1.00 87.81 100 THR A C 1
ATOM 822 O O . THR A 1 100 ? 6.733 -8.204 5.870 1.00 87.81 100 THR A O 1
ATOM 825 N N . TYR A 1 101 ? 6.879 -8.250 3.627 1.00 87.81 101 TYR A N 1
ATOM 826 C CA . TYR A 1 101 ? 5.555 -8.835 3.386 1.00 87.81 101 TYR A CA 1
ATOM 827 C C . TYR A 1 101 ? 5.442 -10.195 4.057 1.00 87.81 101 TYR A C 1
ATOM 829 O O . TYR A 1 101 ? 4.545 -10.402 4.863 1.00 87.81 101 TYR A O 1
ATOM 837 N N . LYS A 1 102 ? 6.439 -11.070 3.881 1.00 84.94 102 LYS A N 1
ATOM 838 C CA . LYS A 1 102 ? 6.449 -12.379 4.547 1.00 84.94 102 LYS A CA 1
ATOM 839 C C . LYS A 1 102 ? 6.441 -12.283 6.078 1.00 84.94 102 LYS A C 1
ATOM 841 O O . LYS A 1 102 ? 5.936 -13.180 6.743 1.00 84.94 102 LYS A O 1
ATOM 846 N N . LYS A 1 103 ? 7.042 -11.247 6.671 1.00 86.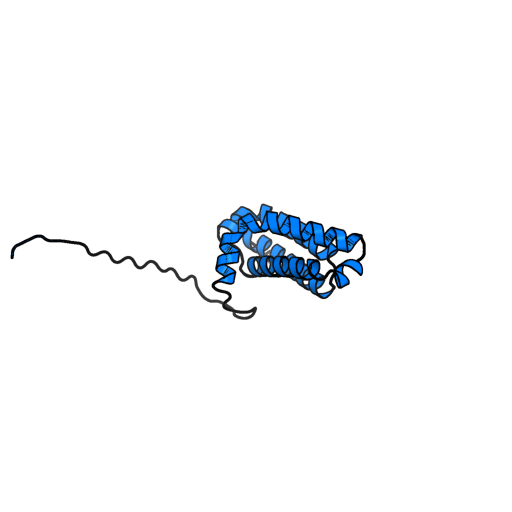75 103 LYS A N 1
ATOM 847 C CA . LYS A 1 103 ? 7.026 -11.052 8.133 1.00 86.75 103 LYS A CA 1
ATOM 848 C C . LYS A 1 103 ? 5.711 -10.452 8.618 1.00 86.75 103 LYS A C 1
ATOM 850 O O . LYS A 1 103 ? 5.198 -10.892 9.640 1.00 86.75 103 LYS A O 1
ATOM 855 N N . HIS A 1 104 ? 5.193 -9.461 7.903 1.00 84.81 104 HIS A N 1
ATOM 856 C CA . HIS A 1 104 ? 3.983 -8.740 8.273 1.00 84.81 104 HIS A CA 1
ATOM 857 C C . HIS A 1 104 ? 2.720 -9.577 8.035 1.00 84.81 104 HIS A C 1
ATOM 859 O O . HIS A 1 104 ? 1.875 -9.675 8.922 1.00 84.81 104 HIS A O 1
ATOM 865 N N . ASN A 1 105 ? 2.624 -10.243 6.880 1.00 82.06 105 ASN A N 1
ATOM 866 C CA . ASN A 1 105 ? 1.448 -11.009 6.467 1.00 82.06 105 ASN A CA 1
ATOM 867 C C . ASN A 1 105 ? 1.166 -12.193 7.395 1.00 82.06 105 ASN A C 1
ATOM 869 O O . ASN A 1 105 ? 0.004 -12.539 7.554 1.00 82.06 105 ASN A O 1
ATOM 873 N N . LYS A 1 106 ? 2.168 -12.729 8.110 1.00 84.38 106 LYS A N 1
ATOM 874 C CA . LYS A 1 106 ? 1.973 -13.767 9.143 1.00 84.38 106 LYS A CA 1
ATOM 875 C C . LYS A 1 106 ? 0.900 -13.417 10.169 1.00 84.38 106 LYS A C 1
ATOM 877 O O . LYS A 1 106 ? 0.140 -14.281 10.583 1.00 84.38 106 LYS A O 1
ATOM 882 N N . ALA A 1 107 ? 0.822 -12.150 10.576 1.00 81.56 107 ALA A N 1
ATOM 883 C CA . ALA A 1 107 ? -0.185 -11.700 11.537 1.00 81.56 107 ALA A CA 1
ATOM 884 C C . ALA A 1 107 ? -1.604 -11.642 10.939 1.00 81.56 107 ALA A C 1
ATOM 886 O O . ALA A 1 107 ? -2.581 -11.607 11.681 1.00 81.56 107 ALA A O 1
ATOM 887 N N . TYR A 1 108 ? -1.713 -11.636 9.610 1.00 82.69 108 TYR A N 1
ATOM 888 C CA . TYR A 1 108 ? -2.959 -11.495 8.859 1.00 82.69 108 TYR A CA 1
ATOM 889 C C . TYR A 1 108 ? -3.279 -12.726 8.003 1.00 82.69 108 TYR A C 1
ATOM 891 O O . TYR A 1 108 ? -4.276 -12.703 7.287 1.00 82.69 108 TYR A O 1
ATOM 899 N N . GLU A 1 109 ? -2.493 -13.806 8.098 1.00 82.00 109 GLU A N 1
ATOM 900 C CA . GLU A 1 109 ? -2.641 -15.026 7.293 1.00 82.00 109 GLU A CA 1
ATOM 901 C C . GLU A 1 109 ? -4.069 -15.572 7.354 1.00 82.00 109 GLU A C 1
ATOM 903 O O . GLU A 1 109 ? -4.644 -15.883 6.317 1.00 82.00 109 GLU A O 1
ATOM 908 N N . VAL A 1 110 ? -4.685 -15.602 8.539 1.00 81.81 110 VAL A N 1
ATOM 909 C CA . VAL A 1 110 ? -6.071 -16.068 8.722 1.00 81.81 110 VAL A CA 1
ATOM 910 C C . VAL A 1 110 ? -7.057 -15.229 7.901 1.00 81.81 110 VAL A C 1
ATOM 912 O O . VAL A 1 110 ? -7.878 -15.775 7.165 1.00 81.81 110 VAL A O 1
ATOM 915 N N . VAL A 1 111 ? -6.946 -13.901 7.979 1.00 79.12 111 VAL A N 1
ATOM 916 C CA . VAL A 1 111 ? -7.849 -12.967 7.289 1.00 79.12 111 VAL A CA 1
ATOM 917 C C . VAL A 1 111 ? -7.595 -12.978 5.778 1.00 79.12 111 VAL A C 1
ATOM 919 O O . VAL A 1 111 ? -8.537 -12.971 4.988 1.00 79.12 111 VAL A O 1
ATOM 922 N N . MET A 1 112 ? -6.332 -13.063 5.358 1.00 82.88 112 MET A N 1
ATOM 923 C CA . MET A 1 112 ? -5.947 -13.186 3.950 1.00 82.88 112 MET A CA 1
ATOM 924 C C . MET A 1 112 ? -6.437 -14.504 3.343 1.00 82.88 112 MET A C 1
ATOM 926 O O . MET A 1 112 ? -6.934 -14.526 2.218 1.00 82.88 112 MET A O 1
ATOM 930 N N . HIS A 1 113 ? -6.346 -15.605 4.087 1.00 81.06 113 HIS A N 1
ATOM 931 C CA . HIS A 1 113 ? -6.796 -16.914 3.628 1.00 81.06 113 HIS A CA 1
ATOM 932 C C . HIS A 1 113 ? -8.326 -17.009 3.578 1.00 81.06 113 HIS A C 1
ATOM 934 O O . HIS A 1 113 ? -8.862 -17.651 2.673 1.00 81.06 113 HIS A O 1
ATOM 940 N N . ALA A 1 114 ? -9.029 -16.350 4.505 1.00 78.31 114 ALA A N 1
ATOM 941 C CA . ALA A 1 114 ? -10.479 -16.177 4.446 1.00 78.31 114 ALA A CA 1
ATOM 942 C C . ALA A 1 114 ? -10.892 -15.344 3.219 1.00 78.31 114 ALA A C 1
ATOM 944 O O . ALA A 1 114 ? -11.791 -15.746 2.484 1.00 78.31 114 ALA A O 1
ATOM 945 N N . TYR A 1 115 ? -10.177 -14.250 2.931 1.00 77.81 115 TYR A N 1
ATOM 946 C CA . TYR A 1 115 ? -10.411 -13.432 1.737 1.00 77.81 115 TYR A CA 1
ATOM 947 C C . TYR A 1 115 ? -10.179 -14.209 0.432 1.00 77.81 115 TYR A C 1
ATOM 949 O O . TYR A 1 115 ? -11.000 -14.130 -0.476 1.00 77.81 115 TYR A O 1
ATOM 957 N N . ARG A 1 116 ? -9.119 -15.029 0.349 1.00 77.50 116 ARG A N 1
ATOM 958 C CA . ARG A 1 116 ? -8.876 -15.905 -0.814 1.00 77.50 116 ARG A CA 1
ATOM 959 C C . ARG A 1 116 ? -9.969 -16.958 -1.019 1.00 77.50 116 ARG A C 1
ATOM 961 O O . ARG A 1 116 ? -10.210 -17.351 -2.154 1.00 77.50 116 ARG A O 1
ATOM 968 N N . LYS A 1 117 ? -10.614 -17.424 0.056 1.00 75.50 117 LYS A N 1
ATOM 969 C CA . LYS A 1 117 ? -11.713 -18.402 -0.008 1.00 75.50 117 LYS A CA 1
ATOM 970 C C . LYS A 1 117 ? -13.053 -17.771 -0.389 1.00 75.50 117 LYS A C 1
ATOM 972 O O . LYS A 1 117 ? -13.859 -18.448 -1.012 1.00 75.50 117 LYS A O 1
ATOM 977 N N . ASN A 1 118 ? -13.279 -16.503 -0.039 1.00 65.75 118 ASN A N 1
ATOM 978 C CA . ASN A 1 118 ? -14.518 -15.792 -0.349 1.00 65.75 118 ASN A CA 1
ATOM 979 C C . ASN A 1 118 ? -14.230 -14.397 -0.946 1.00 65.75 118 ASN A C 1
ATOM 981 O O . ASN A 1 118 ? -14.442 -13.375 -0.286 1.00 65.75 118 ASN A O 1
ATOM 985 N N . PRO A 1 119 ? -13.745 -14.325 -2.202 1.00 61.44 119 PRO A N 1
ATOM 986 C CA . PRO A 1 119 ? -13.359 -13.066 -2.844 1.00 61.44 119 PRO A CA 1
ATOM 987 C C . PRO A 1 119 ? -14.556 -12.195 -3.272 1.00 61.44 119 PRO A C 1
ATOM 989 O O . PRO A 1 119 ? -14.370 -11.221 -3.997 1.00 61.44 119 PRO A O 1
ATOM 992 N N . ILE A 1 120 ? -15.784 -12.539 -2.865 1.00 51.31 120 ILE A N 1
ATOM 993 C CA . ILE A 1 120 ? -17.002 -12.017 -3.482 1.00 51.31 120 ILE A CA 1
ATOM 994 C C . ILE A 1 120 ? -17.148 -10.508 -3.227 1.00 51.31 120 ILE A C 1
ATOM 996 O O . ILE A 1 120 ? -17.218 -10.047 -2.083 1.00 51.31 120 ILE A O 1
ATOM 1000 N N . VAL A 1 121 ? -17.261 -9.815 -4.360 1.00 44.84 121 VAL A N 1
ATOM 1001 C CA . VAL A 1 121 ? -17.690 -8.439 -4.633 1.00 44.84 121 VAL A CA 1
ATOM 1002 C C . VAL A 1 121 ? -16.575 -7.390 -4.715 1.00 44.84 121 VAL A C 1
ATOM 1004 O O . VAL A 1 121 ? -16.030 -6.888 -3.732 1.00 44.84 121 VAL A O 1
ATOM 1007 N N . SER A 1 122 ? -16.254 -7.109 -5.978 1.00 39.66 122 SER A N 1
ATOM 1008 C CA . SER A 1 122 ? -15.570 -5.940 -6.516 1.00 39.66 122 SER A CA 1
ATOM 1009 C C . SER A 1 122 ? -16.016 -4.618 -5.890 1.00 39.66 122 SER A C 1
ATOM 1011 O O . SER A 1 122 ? -17.152 -4.474 -5.483 1.00 39.66 122 SER A O 1
ATOM 1013 N N . ASP A 1 123 ? -15.066 -3.684 -5.900 1.00 45.72 123 ASP A N 1
ATOM 1014 C CA . ASP A 1 123 ? -15.055 -2.211 -5.776 1.00 45.72 123 ASP A CA 1
ATOM 1015 C C . ASP A 1 123 ? -16.345 -1.342 -5.884 1.00 45.72 123 ASP A C 1
ATOM 1017 O O . ASP A 1 123 ? -16.182 -0.129 -5.862 1.00 45.72 123 ASP A O 1
ATOM 1021 N N . ASP A 1 124 ? -17.573 -1.854 -5.968 1.00 43.97 124 ASP A N 1
ATOM 1022 C CA . ASP A 1 124 ? -18.791 -1.053 -6.175 1.00 43.97 124 ASP A CA 1
ATOM 1023 C C . ASP A 1 124 ? -20.015 -1.795 -5.601 1.00 43.97 124 ASP A C 1
ATOM 1025 O O . ASP A 1 124 ? -20.569 -2.653 -6.275 1.00 43.97 124 ASP A O 1
ATOM 1029 N N . ASP A 1 125 ? -20.352 -1.573 -4.325 1.00 33.53 125 ASP A N 1
ATOM 1030 C CA . ASP A 1 125 ? -21.753 -1.525 -3.872 1.00 33.53 125 ASP A CA 1
ATOM 1031 C C . ASP A 1 125 ? -21.833 -1.011 -2.426 1.00 33.53 125 ASP A C 1
ATOM 1033 O O . ASP A 1 125 ? -21.148 -1.476 -1.505 1.00 33.53 125 ASP A O 1
ATOM 1037 N N . GLU A 1 126 ? -22.662 0.007 -2.251 1.00 45.53 126 GLU A N 1
ATOM 1038 C CA . GLU A 1 126 ? -23.105 0.531 -0.973 1.00 45.53 126 GLU A CA 1
ATOM 1039 C C . GLU A 1 126 ? -23.773 -0.561 -0.116 1.00 45.53 126 GLU A C 1
ATOM 1041 O O . GLU A 1 126 ? -24.494 -1.414 -0.605 1.00 45.53 126 GLU A O 1
ATOM 1046 N N . LYS A 1 127 ? -23.605 -0.457 1.209 1.00 44.69 127 LYS A N 1
ATOM 1047 C CA . LYS A 1 127 ? -24.615 -0.835 2.216 1.00 44.69 127 LYS A CA 1
ATOM 1048 C C . LYS A 1 127 ? -25.217 -2.251 2.121 1.00 44.69 127 LYS A C 1
ATOM 1050 O O . LYS A 1 127 ? -26.237 -2.461 1.483 1.00 44.69 127 LYS A O 1
ATOM 1055 N N . SER A 1 128 ? -24.725 -3.183 2.940 1.00 35.31 128 SER A N 1
ATOM 1056 C CA . SER A 1 128 ? -25.513 -4.334 3.424 1.00 35.31 128 SER A CA 1
ATOM 1057 C C . SER A 1 128 ? -24.952 -4.864 4.752 1.00 35.31 128 SER A C 1
ATOM 1059 O O . SER A 1 128 ? -23.785 -4.655 5.070 1.00 35.31 128 SER A O 1
ATOM 1061 N N . GLU A 1 129 ? -25.827 -5.471 5.541 1.00 39.84 129 GLU A N 1
ATOM 1062 C CA . GLU A 1 129 ? -25.885 -5.535 7.007 1.00 39.84 129 GLU A CA 1
ATOM 1063 C C . GLU A 1 129 ? -25.000 -6.612 7.677 1.00 39.84 129 GLU A C 1
ATOM 1065 O O . GLU A 1 129 ? -24.438 -7.466 6.988 1.00 39.84 129 GLU A O 1
ATOM 1070 N N . PRO A 1 130 ? -24.838 -6.594 9.022 1.00 45.19 130 PRO A N 1
ATOM 1071 C CA . PRO A 1 130 ? -24.149 -7.664 9.730 1.00 45.19 130 PRO A CA 1
ATOM 1072 C C . PRO A 1 130 ? -25.058 -8.893 9.835 1.00 45.19 130 PRO A C 1
ATOM 1074 O O . PRO A 1 130 ? -26.010 -8.902 10.612 1.00 45.19 130 PRO A O 1
ATOM 1077 N N . GLU A 1 131 ? -24.739 -9.959 9.102 1.00 41.97 131 GLU A N 1
ATOM 1078 C CA . GLU A 1 131 ? -25.379 -11.255 9.333 1.00 41.97 131 GLU A CA 1
ATOM 1079 C C . GLU A 1 131 ? -24.800 -11.903 10.594 1.00 41.97 131 GLU A C 1
ATOM 1081 O O . GLU A 1 131 ? -23.729 -12.511 10.621 1.00 41.97 131 GLU A O 1
ATOM 1086 N N . SER A 1 132 ? -25.546 -11.689 11.672 1.00 47.75 132 SER A N 1
ATOM 1087 C CA . SER A 1 132 ? -25.613 -12.548 12.839 1.00 47.75 132 SER A CA 1
ATOM 1088 C C . SER A 1 132 ? -26.268 -13.868 12.433 1.00 47.75 132 SER A C 1
ATOM 1090 O O . SER A 1 132 ? -27.478 -13.889 12.238 1.00 47.75 132 SER A O 1
ATOM 1092 N N . ASP A 1 133 ? -25.515 -14.968 12.400 1.00 41.09 133 ASP A N 1
ATOM 1093 C CA . ASP A 1 133 ? -26.109 -16.305 12.498 1.00 41.09 133 ASP A CA 1
ATOM 1094 C C . ASP A 1 133 ? -25.761 -16.915 13.860 1.00 41.09 133 ASP A C 1
ATOM 1096 O O . ASP A 1 133 ? -24.718 -17.530 14.085 1.00 41.09 133 ASP A O 1
ATOM 1100 N N . SER A 1 134 ? -26.644 -16.640 14.817 1.00 47.72 134 SER A N 1
ATOM 1101 C CA . SER A 1 134 ? -26.910 -17.540 15.928 1.00 47.72 134 SER A CA 1
ATOM 1102 C C . SER A 1 134 ? -28.185 -18.293 15.587 1.00 47.72 134 SER A C 1
ATOM 1104 O O . SER A 1 134 ? -29.273 -17.743 15.726 1.00 47.72 134 SER A O 1
ATOM 1106 N N . ALA A 1 135 ? -28.059 -19.561 15.215 1.00 47.81 135 ALA A N 1
ATOM 1107 C CA . ALA A 1 135 ? -29.142 -20.524 15.336 1.00 47.81 135 ALA A CA 1
ATOM 1108 C C . ALA A 1 135 ? -28.641 -21.738 16.122 1.00 47.81 135 ALA A C 1
ATOM 1110 O O . ALA A 1 135 ? -28.133 -22.724 15.592 1.00 47.81 135 ALA A O 1
ATOM 1111 N N . ALA A 1 136 ? -28.797 -21.638 17.440 1.00 49.97 136 ALA A N 1
ATOM 1112 C CA . ALA A 1 136 ? -28.940 -22.797 18.295 1.00 49.97 136 ALA A CA 1
ATOM 1113 C C . ALA A 1 136 ? -30.233 -23.540 17.918 1.00 49.97 136 ALA A C 1
ATOM 1115 O O . ALA A 1 136 ? -31.292 -22.923 17.814 1.00 49.97 136 ALA A O 1
ATOM 1116 N N . SER A 1 137 ? -30.185 -24.868 17.830 1.00 50.16 137 SER A N 1
ATOM 1117 C CA . SER A 1 137 ? -31.309 -25.663 18.319 1.00 50.16 137 SER A CA 1
ATOM 1118 C C . SER A 1 137 ? -30.828 -26.985 18.902 1.00 50.16 137 SER A C 1
ATOM 1120 O O . SER A 1 137 ? -30.285 -27.861 18.234 1.00 50.16 137 SER A O 1
ATOM 1122 N N . SER A 1 138 ? -31.000 -27.043 20.212 1.00 50.78 138 SER A N 1
ATOM 1123 C CA . SER A 1 138 ? -30.929 -28.176 21.115 1.00 50.78 138 SER A CA 1
ATOM 1124 C C . SER A 1 138 ? -32.149 -29.095 20.990 1.00 50.78 138 SER A C 1
ATOM 1126 O O . SER A 1 138 ? -33.268 -28.612 20.852 1.00 50.78 138 SER A O 1
ATOM 1128 N N . GLY A 1 139 ? -31.943 -30.391 21.220 1.00 44.78 139 GLY A N 1
ATOM 1129 C CA . GLY A 1 139 ? -32.987 -31.378 21.537 1.00 44.78 139 GLY A CA 1
ATOM 1130 C C . GLY A 1 139 ? -32.404 -32.784 21.388 1.00 44.78 139 GLY A C 1
ATOM 1131 O O . GLY A 1 139 ? -32.379 -33.319 20.293 1.00 44.78 139 GLY A O 1
ATOM 1132 N N . SER A 1 140 ? -31.617 -33.296 22.334 1.00 45.84 140 SER A N 1
ATOM 1133 C CA . SER A 1 140 ? -31.971 -33.827 23.660 1.00 45.84 140 SER A CA 1
ATOM 1134 C C . SER A 1 140 ? -32.880 -35.064 23.646 1.00 45.84 140 SER A C 1
ATOM 1136 O O . SER A 1 140 ? -34.031 -35.013 23.227 1.00 45.84 140 SER A O 1
ATOM 1138 N N . SER A 1 141 ? -32.338 -36.103 24.290 1.00 43.97 141 SER A N 1
ATOM 1139 C CA . SER A 1 141 ? -32.990 -37.138 25.105 1.00 43.97 141 SER A CA 1
ATOM 1140 C C . SER A 1 141 ? -33.401 -38.481 24.475 1.00 43.97 141 SER A C 1
ATOM 1142 O O . SER A 1 141 ? -34.368 -38.579 23.736 1.00 43.97 141 SER A O 1
ATOM 1144 N N . SER A 1 142 ? -32.678 -39.518 24.944 1.00 44.78 142 SER A N 1
ATOM 1145 C CA . SER A 1 142 ? -33.171 -40.779 25.553 1.00 44.78 142 SER A CA 1
ATOM 1146 C C . SER A 1 142 ? -33.994 -41.743 24.673 1.00 44.78 142 SER A C 1
ATOM 1148 O O . SER A 1 142 ? -34.929 -41.333 24.013 1.00 44.78 142 SER A O 1
ATOM 1150 N N . SER A 1 143 ? -33.800 -43.064 24.653 1.00 44.94 143 SER A N 1
ATOM 1151 C CA . SER A 1 143 ? -33.606 -43.991 25.774 1.00 44.94 143 SER A CA 1
ATOM 1152 C C . SER A 1 143 ? -33.408 -45.439 25.254 1.00 44.94 143 SER A C 1
ATOM 1154 O O . SER A 1 143 ? -33.925 -45.800 24.205 1.00 44.94 143 SER A O 1
ATOM 1156 N N . SER A 1 144 ? -32.616 -46.218 26.002 1.00 49.41 144 SER A N 1
ATOM 1157 C CA . SER A 1 144 ? -32.680 -47.664 26.338 1.00 49.41 144 SER A CA 1
ATOM 1158 C C . SER A 1 144 ? -33.390 -48.746 25.485 1.00 49.41 144 SER A C 1
ATOM 1160 O O . SER A 1 144 ? -34.537 -48.587 25.082 1.00 49.41 144 S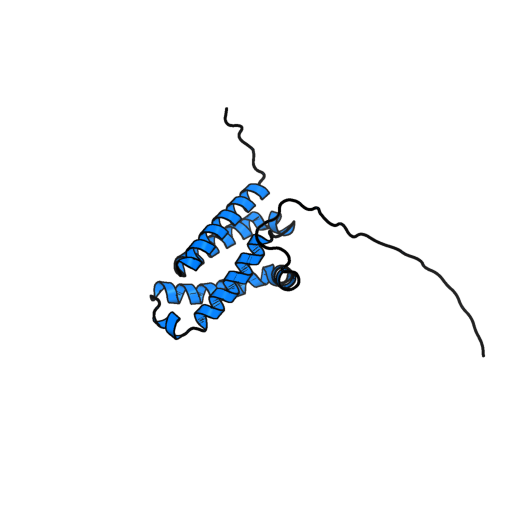ER A O 1
ATOM 1162 N N . SER A 1 145 ? -32.780 -49.951 25.561 1.00 46.00 145 SER A N 1
ATOM 1163 C CA . SER A 1 145 ? -33.345 -51.331 25.491 1.00 46.00 145 SER A CA 1
ATOM 1164 C C . SER A 1 145 ? -33.658 -51.887 24.093 1.00 46.00 145 SER A C 1
ATOM 1166 O O . SER A 1 145 ? -34.018 -51.127 23.212 1.00 46.00 145 SER A O 1
ATOM 1168 N N . SER A 1 146 ? -33.601 -53.179 23.763 1.00 50.19 146 SER A N 1
ATOM 1169 C CA . SER A 1 146 ? -33.015 -54.433 24.270 1.00 50.19 146 SER A CA 1
ATOM 1170 C C . SER A 1 146 ? -33.368 -55.508 23.217 1.00 50.19 146 SER A C 1
ATOM 1172 O O . SER A 1 146 ? -34.340 -55.334 22.488 1.00 50.19 146 SER A O 1
ATOM 1174 N N . SER A 1 147 ? -32.640 -56.631 23.207 1.00 48.97 147 SER A N 1
ATOM 1175 C CA . SER A 1 147 ? -33.052 -57.964 22.709 1.00 48.97 147 SER A CA 1
ATOM 1176 C C . SER A 1 147 ? -33.471 -58.148 21.238 1.00 48.97 147 SER A C 1
ATOM 1178 O O . SER A 1 147 ? -34.578 -57.790 20.843 1.00 48.97 147 SER A O 1
ATOM 1180 N N . SER A 1 148 ? -32.656 -58.898 20.491 1.00 46.28 148 SER A N 1
ATOM 1181 C CA . SER A 1 148 ? -33.007 -60.202 19.888 1.00 46.28 148 SER A CA 1
ATOM 1182 C C . SER A 1 148 ? -31.727 -60.952 19.531 1.00 46.28 148 SER A C 1
ATOM 1184 O O . SER A 1 148 ? -30.780 -60.274 19.075 1.00 46.28 148 SER A O 1
#